Protein AF-R0FZA6-F1 (afdb_monomer_lite)

Sequence (134 aa):
MDEALTNAAAISDQRQKIEQYKLILSSVLSSNDLLQAQRLIDHILFGDVPLVVSRQLLQSFAQELGRLEPETQKEISQFTLTQIQPRVVSFEEHALAIREKLAGLYESEQEWSKAAQMLSCIDLGSGMRCVAVN

Secondary structure (DSSP, 8-state):
-HHHHHHHHH-S-HHHHHHHHHHHHHHHHHTT-HHHHHHHHHHHHHSS--HHHHHHHHHHHHHHHTTS-HHHHHHHHHHHHHHHGGGGGGSHHHHHHHHHHHHHHHHHTT-HHHHHHHHHTTS--S--------

Radius of gyration: 15.14 Å; chains: 1; bounding box: 43×35×36 Å

Organism: NCBI:txid81985

Structure (mmCIF, N/CA/C/O backbone):
data_AF-R0FZA6-F1
#
_entry.id   AF-R0FZA6-F1
#
loop_
_atom_site.group_PDB
_atom_site.id
_atom_site.type_symbol
_atom_site.label_a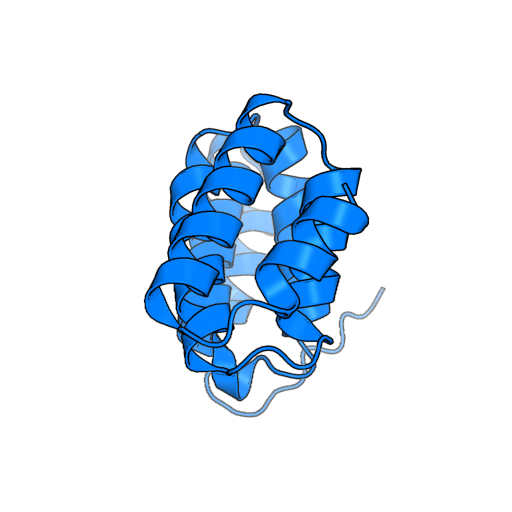tom_id
_atom_site.label_alt_id
_atom_site.label_comp_id
_atom_site.label_asym_id
_atom_site.label_entity_id
_atom_site.label_seq_id
_atom_site.pdbx_PDB_ins_code
_atom_site.Cartn_x
_atom_site.Cartn_y
_atom_site.Cartn_z
_atom_site.occupancy
_atom_site.B_iso_or_equiv
_atom_site.auth_seq_id
_atom_site.auth_comp_id
_atom_site.auth_asym_id
_atom_site.auth_atom_id
_atom_site.pdbx_PDB_model_num
ATOM 1 N N . MET A 1 1 ? 6.084 17.624 -8.734 1.00 57.47 1 MET A N 1
ATOM 2 C CA . MET A 1 1 ? 6.238 16.159 -8.583 1.00 57.47 1 MET A CA 1
ATOM 3 C C . MET A 1 1 ? 6.154 15.413 -9.904 1.00 57.47 1 MET A C 1
ATOM 5 O O . MET A 1 1 ? 6.897 14.455 -10.063 1.00 57.47 1 MET A O 1
ATOM 9 N N . ASP A 1 2 ? 5.324 15.842 -10.858 1.00 56.59 2 ASP A N 1
ATOM 10 C CA . ASP A 1 2 ? 5.205 15.208 -12.181 1.00 56.59 2 ASP A CA 1
ATOM 11 C C . ASP A 1 2 ? 6.564 15.117 -12.903 1.00 56.59 2 ASP A C 1
ATOM 13 O O . ASP A 1 2 ? 6.869 14.110 -13.531 1.00 56.59 2 ASP A O 1
ATOM 17 N N . GLU A 1 3 ? 7.443 16.104 -12.705 1.00 62.75 3 GLU A N 1
ATOM 18 C CA . GLU A 1 3 ? 8.814 16.096 -13.229 1.00 62.75 3 GLU A CA 1
ATOM 19 C C . GLU A 1 3 ? 9.704 15.022 -12.577 1.00 62.75 3 GLU A C 1
ATOM 21 O O . GLU A 1 3 ? 10.466 14.367 -13.275 1.00 62.75 3 GLU A O 1
ATOM 26 N N . ALA A 1 4 ? 9.564 14.758 -11.271 1.00 71.06 4 ALA A N 1
ATOM 27 C CA . ALA A 1 4 ? 10.320 13.709 -10.574 1.00 71.06 4 ALA A CA 1
ATOM 28 C C . ALA A 1 4 ? 9.856 12.303 -10.986 1.00 71.06 4 ALA A C 1
ATOM 30 O O . ALA A 1 4 ? 10.683 11.418 -11.193 1.00 71.06 4 ALA A O 1
ATOM 31 N N . LEU A 1 5 ? 8.543 12.119 -11.171 1.00 69.75 5 LEU A N 1
ATOM 32 C CA . LEU A 1 5 ? 7.964 10.881 -11.701 1.00 69.75 5 LEU A CA 1
ATOM 33 C C . LEU A 1 5 ? 8.378 10.657 -13.158 1.00 69.75 5 LEU A C 1
ATOM 35 O O . LEU A 1 5 ? 8.743 9.545 -13.522 1.00 69.75 5 LEU A O 1
ATOM 39 N N . THR A 1 6 ? 8.390 11.714 -13.973 1.00 69.56 6 THR A N 1
ATOM 40 C CA . THR A 1 6 ? 8.836 11.659 -15.374 1.00 69.56 6 THR A CA 1
ATOM 41 C C . THR A 1 6 ? 10.332 11.363 -15.467 1.00 69.56 6 THR A C 1
ATOM 43 O O . THR A 1 6 ? 10.750 10.551 -16.288 1.00 69.56 6 THR A O 1
ATOM 46 N N . ASN A 1 7 ? 11.141 11.962 -14.591 1.00 73.38 7 ASN A N 1
ATOM 47 C CA . ASN A 1 7 ? 12.580 11.720 -14.536 1.00 73.38 7 ASN A CA 1
ATOM 48 C C . ASN A 1 7 ? 12.870 10.280 -14.087 1.00 73.38 7 ASN A C 1
ATOM 50 O O . ASN A 1 7 ? 13.625 9.581 -14.752 1.00 73.38 7 ASN A O 1
ATOM 54 N N . ALA A 1 8 ? 12.175 9.779 -13.056 1.00 71.31 8 ALA A N 1
ATOM 55 C CA . ALA A 1 8 ? 12.246 8.374 -12.650 1.00 71.31 8 ALA A CA 1
ATOM 56 C C . ALA A 1 8 ? 11.764 7.421 -13.760 1.00 71.31 8 ALA A C 1
ATOM 58 O O . ALA A 1 8 ? 12.360 6.365 -13.976 1.00 71.31 8 ALA A O 1
ATOM 59 N N . ALA A 1 9 ? 10.721 7.793 -14.508 1.00 69.69 9 ALA A N 1
ATOM 60 C CA . ALA A 1 9 ? 10.230 7.017 -15.641 1.00 69.69 9 ALA A CA 1
ATOM 61 C C . ALA A 1 9 ? 11.257 6.924 -16.780 1.00 69.69 9 ALA A C 1
ATOM 63 O O . ALA A 1 9 ? 11.359 5.858 -17.393 1.00 69.69 9 ALA A O 1
ATOM 64 N N . ALA A 1 10 ? 12.023 7.996 -17.009 1.00 76.75 10 ALA A N 1
ATOM 65 C CA . ALA A 1 10 ? 13.069 8.098 -18.024 1.00 76.75 10 ALA A CA 1
ATOM 66 C C . ALA A 1 10 ? 14.364 7.342 -17.671 1.00 76.75 10 ALA A C 1
ATOM 68 O O . ALA A 1 10 ? 15.225 7.180 -18.536 1.00 76.75 10 ALA A O 1
ATOM 69 N N . ILE A 1 11 ? 14.514 6.858 -16.432 1.00 80.75 11 ILE A N 1
ATOM 70 C CA . ILE A 1 11 ? 15.662 6.036 -16.037 1.00 80.75 11 ILE A CA 1
ATOM 71 C C . ILE A 1 11 ? 15.601 4.691 -16.772 1.00 80.75 11 ILE A C 1
ATOM 73 O O . ILE A 1 11 ? 14.671 3.902 -16.591 1.00 80.75 11 ILE A O 1
ATOM 77 N N . SER A 1 12 ? 16.633 4.414 -17.568 1.00 74.12 12 SER A N 1
ATOM 78 C CA . SER A 1 12 ? 16.790 3.157 -18.310 1.00 74.12 12 SER A CA 1
ATOM 79 C C . SER A 1 12 ? 17.039 1.956 -17.389 1.00 74.12 12 SER 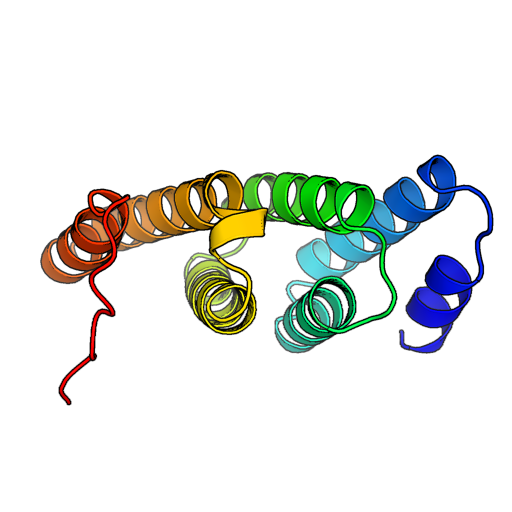A C 1
ATOM 81 O O . SER A 1 12 ? 16.643 0.835 -17.700 1.00 74.12 12 SER A O 1
ATOM 83 N N . ASP A 1 13 ? 17.706 2.186 -16.254 1.00 84.56 13 ASP A N 1
ATOM 84 C CA . ASP A 1 13 ? 18.050 1.157 -15.276 1.00 84.56 13 ASP A CA 1
ATOM 85 C C . ASP A 1 13 ? 16.892 0.883 -14.301 1.00 84.56 13 ASP A C 1
ATOM 87 O O . ASP A 1 13 ? 16.482 1.740 -13.515 1.00 84.56 13 ASP A O 1
ATOM 91 N N . GLN A 1 14 ? 16.362 -0.341 -14.326 1.00 79.12 14 GLN A N 1
ATOM 92 C CA . GLN A 1 14 ? 15.209 -0.722 -13.505 1.00 79.12 14 GLN A CA 1
ATOM 93 C C . GLN A 1 14 ? 15.485 -0.625 -12.002 1.00 79.12 14 GLN A C 1
ATOM 95 O O . GLN A 1 14 ? 14.576 -0.302 -11.237 1.00 79.12 14 GLN A O 1
ATOM 100 N N . ARG A 1 15 ? 16.718 -0.900 -11.562 1.00 82.12 15 ARG A N 1
ATOM 101 C CA . A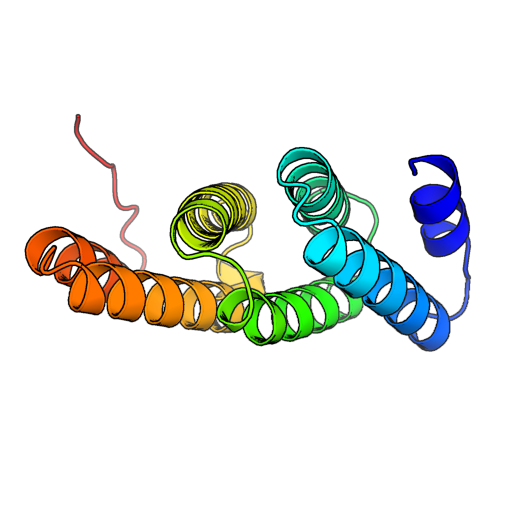RG A 1 15 ? 17.072 -0.887 -10.141 1.00 82.12 15 ARG A CA 1
ATOM 102 C C . ARG A 1 15 ? 17.090 0.543 -9.618 1.00 82.12 15 ARG A C 1
ATOM 104 O O . ARG A 1 15 ? 16.416 0.829 -8.630 1.00 82.12 15 ARG A O 1
ATOM 111 N N . GLN A 1 16 ? 17.762 1.442 -10.336 1.00 84.56 16 GLN A N 1
ATOM 112 C CA . GLN A 1 16 ? 17.767 2.869 -10.000 1.00 84.56 16 GLN A CA 1
ATOM 113 C C . GLN A 1 16 ? 16.372 3.488 -10.095 1.00 84.56 16 GLN A C 1
ATOM 115 O O . GLN A 1 16 ? 15.997 4.292 -9.242 1.00 84.56 16 GLN A O 1
ATOM 120 N N . LYS A 1 17 ? 15.579 3.075 -11.092 1.00 83.50 17 LYS A N 1
ATOM 121 C CA . LYS A 1 17 ? 14.177 3.476 -11.230 1.00 83.50 17 LYS A CA 1
ATOM 122 C C . LYS A 1 17 ? 13.382 3.117 -9.976 1.00 83.50 17 LYS A C 1
ATOM 124 O O . LYS A 1 17 ? 12.758 3.993 -9.385 1.00 83.50 17 LYS A O 1
ATOM 129 N N . ILE A 1 18 ? 13.456 1.863 -9.521 1.00 84.81 18 ILE A N 1
ATOM 130 C CA . ILE A 1 18 ? 12.789 1.413 -8.288 1.00 84.81 18 ILE A CA 1
ATOM 131 C C . ILE A 1 18 ? 13.256 2.227 -7.078 1.00 84.81 18 ILE A C 1
ATOM 133 O O . ILE A 1 18 ? 12.417 2.677 -6.304 1.00 84.81 18 ILE A O 1
ATOM 137 N N . GLU A 1 19 ? 14.565 2.423 -6.904 1.00 87.06 19 GLU A N 1
ATOM 138 C CA . GLU A 1 19 ? 15.098 3.190 -5.771 1.00 87.06 19 GLU A CA 1
ATOM 139 C C . GLU A 1 19 ? 14.582 4.632 -5.760 1.00 87.06 19 GLU A C 1
ATOM 141 O O . GLU A 1 19 ? 14.135 5.103 -4.716 1.00 87.06 19 GLU A O 1
ATOM 146 N N . GLN A 1 20 ? 14.547 5.307 -6.912 1.00 85.81 20 GLN A N 1
ATOM 147 C CA . GLN A 1 20 ? 14.001 6.662 -6.999 1.00 85.81 20 GLN A CA 1
ATOM 148 C C . GLN A 1 20 ? 12.513 6.721 -6.669 1.00 85.81 20 GLN A C 1
ATOM 150 O O . GLN A 1 20 ? 12.097 7.546 -5.858 1.00 85.81 20 GLN A O 1
ATOM 155 N N . TYR A 1 21 ? 11.702 5.814 -7.217 1.00 85.69 21 TYR A N 1
ATOM 156 C CA . TYR A 1 21 ? 10.285 5.761 -6.853 1.00 85.69 21 TYR A CA 1
ATOM 157 C C . TYR A 1 21 ? 10.081 5.443 -5.367 1.00 85.69 21 TYR A C 1
ATOM 159 O O . TYR A 1 21 ? 9.180 6.013 -4.759 1.00 85.69 21 TYR A O 1
ATOM 167 N N . LYS A 1 22 ? 10.919 4.590 -4.759 1.00 85.75 22 LYS A N 1
ATOM 168 C CA . LYS A 1 22 ? 10.878 4.327 -3.311 1.00 85.75 22 LYS A CA 1
ATOM 169 C C . LYS A 1 22 ? 11.210 5.578 -2.499 1.00 85.75 22 LYS A C 1
ATOM 171 O O . LYS A 1 22 ? 10.509 5.855 -1.535 1.00 85.75 22 LYS A O 1
ATOM 176 N N . LEU A 1 23 ? 12.216 6.355 -2.904 1.00 86.62 23 LEU A N 1
ATOM 177 C CA . LEU A 1 23 ? 12.560 7.622 -2.247 1.00 86.62 23 LEU A CA 1
ATOM 178 C C . LEU A 1 23 ? 11.417 8.638 -2.336 1.00 86.62 23 LEU A C 1
ATOM 180 O O . LEU A 1 23 ? 11.060 9.247 -1.329 1.00 86.62 23 LEU A O 1
ATOM 184 N N . ILE A 1 24 ? 10.814 8.788 -3.520 1.00 85.69 24 ILE A N 1
ATOM 185 C CA . ILE A 1 24 ? 9.656 9.670 -3.720 1.00 85.69 24 ILE A CA 1
ATOM 186 C C . ILE A 1 24 ? 8.488 9.196 -2.856 1.00 85.69 24 ILE A C 1
ATOM 188 O O . ILE A 1 24 ? 7.879 10.008 -2.168 1.00 85.69 24 ILE A O 1
ATOM 192 N N . LEU A 1 25 ? 8.206 7.892 -2.845 1.00 84.56 25 LEU A N 1
ATOM 193 C CA . LEU A 1 25 ? 7.154 7.298 -2.028 1.00 84.56 25 LEU A CA 1
ATOM 194 C C . LEU A 1 25 ? 7.385 7.581 -0.542 1.00 84.56 25 LEU A C 1
ATOM 196 O O . LEU A 1 25 ? 6.518 8.175 0.086 1.00 84.56 25 LEU A O 1
ATOM 200 N N . SER A 1 26 ? 8.556 7.267 0.011 1.00 84.50 26 SER A N 1
ATOM 201 C CA . SER A 1 26 ? 8.858 7.567 1.416 1.00 84.50 26 SER A CA 1
ATOM 202 C C . SER A 1 26 ? 8.775 9.067 1.718 1.00 84.50 26 SER A C 1
ATOM 204 O O . SER A 1 26 ? 8.273 9.444 2.775 1.00 84.50 26 SER A O 1
ATOM 206 N N . SER A 1 27 ? 9.190 9.938 0.792 1.00 85.69 27 SER A N 1
ATOM 207 C CA . SER A 1 27 ? 9.042 11.391 0.949 1.00 85.69 27 SER A CA 1
ATOM 208 C C . SER A 1 27 ? 7.576 11.830 0.973 1.00 85.69 27 SER A C 1
ATOM 210 O O . SER A 1 27 ? 7.202 12.634 1.818 1.00 85.69 27 SER A O 1
ATOM 212 N N . VAL A 1 28 ? 6.747 11.309 0.068 1.00 83.56 28 VAL A N 1
ATOM 213 C CA . VAL A 1 28 ? 5.311 11.619 -0.023 1.00 83.56 28 VAL A CA 1
ATOM 214 C C . VAL A 1 28 ? 4.570 11.139 1.221 1.00 83.56 28 VAL A C 1
ATOM 216 O O . VAL A 1 28 ? 3.768 11.877 1.789 1.00 83.56 28 VAL A O 1
ATOM 219 N N . LEU A 1 29 ? 4.885 9.925 1.669 1.00 79.25 29 LEU A N 1
ATOM 220 C CA . LEU A 1 29 ? 4.319 9.343 2.879 1.00 79.25 29 LEU A CA 1
ATOM 221 C C . LEU A 1 29 ? 4.761 10.113 4.130 1.00 79.25 29 LEU A C 1
ATOM 223 O O . LEU A 1 29 ? 3.943 10.349 5.009 1.00 79.25 29 LEU A O 1
ATOM 227 N N . SER A 1 30 ? 6.007 10.598 4.173 1.00 81.88 30 SER A N 1
ATOM 228 C CA . SER A 1 30 ? 6.494 11.470 5.257 1.00 81.88 30 SER A CA 1
ATOM 229 C C . SER A 1 30 ? 5.817 12.842 5.263 1.00 81.88 30 SER A C 1
ATOM 231 O O . SER A 1 30 ? 5.628 13.432 6.322 1.00 81.88 30 SER A O 1
ATOM 233 N N . SER A 1 31 ? 5.446 13.362 4.091 1.00 81.62 31 SER A N 1
ATOM 234 C CA . SER A 1 31 ? 4.635 14.580 3.968 1.00 81.62 31 SER A CA 1
ATOM 235 C C . SER A 1 31 ? 3.150 14.350 4.259 1.00 81.62 31 SER A C 1
ATOM 237 O O . SER A 1 31 ? 2.398 15.320 4.289 1.00 81.62 31 SER A O 1
ATOM 239 N N . ASN A 1 32 ? 2.735 13.096 4.474 1.00 75.50 32 ASN A N 1
ATOM 240 C CA . ASN A 1 32 ? 1.359 12.689 4.749 1.00 75.50 32 ASN A CA 1
ATOM 241 C C . ASN A 1 32 ? 0.352 13.198 3.691 1.00 75.50 32 ASN A C 1
ATOM 243 O O . ASN A 1 32 ? -0.815 13.459 3.987 1.00 75.50 32 ASN A O 1
ATOM 247 N N . ASP A 1 33 ? 0.818 13.352 2.445 1.00 80.81 33 ASP A N 1
ATOM 248 C CA . ASP A 1 33 ? 0.027 13.899 1.345 1.00 80.81 33 ASP A CA 1
ATOM 249 C C . ASP A 1 33 ? -0.674 12.769 0.578 1.00 80.81 33 ASP A C 1
ATOM 251 O O . ASP A 1 33 ? -0.077 12.004 -0.188 1.00 80.81 33 ASP A O 1
ATOM 255 N N . LEU A 1 34 ? -1.976 12.655 0.826 1.00 81.75 34 LEU A N 1
ATOM 256 C CA . LEU A 1 34 ? -2.832 11.597 0.295 1.00 81.75 34 LEU A CA 1
ATOM 257 C C . LEU A 1 34 ? -2.969 11.680 -1.232 1.00 81.75 34 LEU A C 1
ATOM 259 O O . LEU A 1 34 ? -2.863 10.666 -1.921 1.00 81.75 34 LEU A O 1
ATOM 263 N N . LEU A 1 35 ? -3.138 12.889 -1.774 1.00 84.06 35 LEU A N 1
ATOM 264 C CA . LEU A 1 35 ? -3.287 13.132 -3.213 1.00 84.06 35 LEU A CA 1
ATOM 265 C C . LEU A 1 35 ? -2.038 12.703 -3.985 1.00 84.06 35 LEU A C 1
ATOM 267 O O . LEU A 1 35 ? -2.127 12.065 -5.036 1.00 84.06 35 LEU A O 1
ATOM 271 N N . GLN A 1 36 ? -0.865 13.036 -3.458 1.00 82.25 36 GLN A N 1
ATOM 272 C CA . GLN A 1 36 ? 0.423 12.652 -4.027 1.00 82.25 36 GLN A CA 1
ATOM 273 C C . GLN A 1 36 ? 0.590 11.133 -4.079 1.00 82.25 36 GLN A C 1
ATOM 275 O O . GLN A 1 36 ? 0.983 10.588 -5.114 1.00 82.25 36 GLN A O 1
ATOM 280 N N . ALA A 1 37 ? 0.259 10.443 -2.985 1.00 84.00 37 ALA A N 1
ATOM 281 C CA . ALA A 1 37 ? 0.357 8.991 -2.913 1.00 84.00 37 ALA A CA 1
ATOM 282 C C . ALA A 1 37 ? -0.621 8.317 -3.892 1.00 84.00 37 ALA A C 1
ATOM 284 O O . ALA A 1 37 ? -0.231 7.387 -4.600 1.00 84.00 37 ALA A O 1
ATOM 285 N N . GLN A 1 38 ? -1.849 8.832 -4.015 1.00 86.19 38 GLN A N 1
ATOM 286 C CA . GLN A 1 38 ? -2.833 8.341 -4.987 1.00 86.19 38 GLN A CA 1
ATOM 287 C C . GLN A 1 38 ? -2.335 8.496 -6.430 1.00 86.19 38 GLN A C 1
ATOM 289 O O . GLN A 1 38 ? -2.370 7.531 -7.194 1.00 86.19 38 GLN A O 1
ATOM 294 N N . ARG A 1 39 ? -1.803 9.671 -6.799 1.00 85.12 39 ARG A N 1
ATOM 295 C CA . ARG A 1 39 ? -1.254 9.915 -8.149 1.00 85.12 39 ARG A CA 1
ATOM 296 C C . ARG A 1 39 ? -0.048 9.027 -8.452 1.00 85.12 39 ARG A C 1
ATOM 298 O O . ARG A 1 39 ? 0.104 8.565 -9.580 1.00 85.12 39 ARG A O 1
ATOM 305 N N . LEU A 1 40 ? 0.801 8.771 -7.458 1.00 83.62 40 LEU A N 1
ATOM 306 C CA . LEU A 1 40 ? 1.949 7.879 -7.600 1.00 83.62 40 LEU 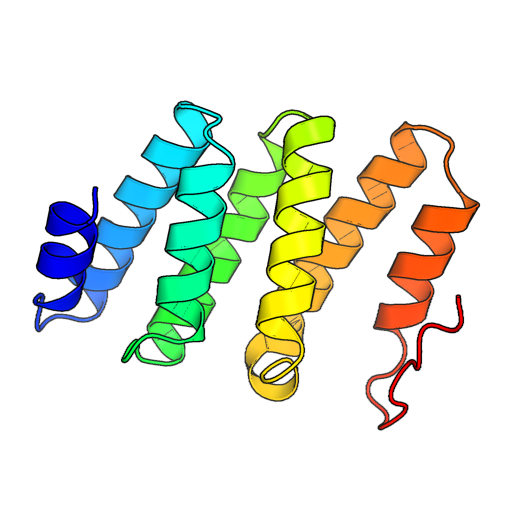A CA 1
ATOM 307 C C . LEU A 1 40 ? 1.498 6.432 -7.848 1.00 83.62 40 LEU A C 1
ATOM 309 O O . LEU A 1 40 ? 2.029 5.776 -8.740 1.00 83.62 40 LEU A O 1
ATOM 313 N N . ILE A 1 41 ? 0.485 5.954 -7.124 1.00 85.81 41 ILE A N 1
ATOM 314 C CA . ILE A 1 41 ? -0.079 4.611 -7.317 1.00 85.81 41 ILE A CA 1
ATOM 315 C C . ILE A 1 41 ? -0.766 4.470 -8.673 1.00 85.81 41 ILE A C 1
ATOM 317 O O . ILE A 1 41 ? -0.542 3.473 -9.359 1.00 85.81 41 ILE A O 1
ATOM 321 N N . ASP A 1 42 ? -1.526 5.479 -9.095 1.00 85.75 42 ASP A N 1
ATOM 322 C CA . ASP A 1 42 ? -2.124 5.527 -10.431 1.00 85.75 42 ASP A CA 1
ATOM 323 C C . ASP A 1 42 ? -1.045 5.417 -11.521 1.00 85.75 42 ASP A C 1
ATOM 325 O O . ASP A 1 42 ? -1.093 4.532 -12.377 1.00 85.75 42 ASP A O 1
ATOM 329 N N . HIS A 1 43 ? 0.024 6.209 -11.402 1.00 83.50 43 HIS A N 1
ATOM 330 C CA . HIS A 1 43 ? 1.151 6.163 -12.329 1.00 83.50 43 HIS A CA 1
ATOM 331 C C . HIS A 1 43 ? 1.867 4.800 -12.345 1.00 83.50 43 HIS A C 1
ATOM 333 O O . HIS A 1 43 ? 2.301 4.344 -13.399 1.00 83.50 43 HIS A O 1
ATOM 339 N N . ILE A 1 44 ? 1.983 4.119 -11.203 1.00 81.62 44 ILE A N 1
ATOM 340 C CA . ILE A 1 44 ? 2.638 2.803 -11.104 1.00 81.62 44 ILE A CA 1
ATOM 341 C C . ILE A 1 44 ? 1.777 1.674 -11.692 1.00 81.62 44 ILE A C 1
ATOM 343 O O . ILE A 1 44 ? 2.321 0.687 -12.200 1.00 81.62 44 ILE A O 1
ATOM 347 N N . LEU A 1 45 ? 0.450 1.785 -11.590 1.00 78.75 45 LEU A N 1
ATOM 348 C CA . LEU A 1 45 ? -0.496 0.744 -12.007 1.00 78.75 45 LEU A CA 1
ATOM 349 C C . LEU A 1 45 ? -0.961 0.895 -13.459 1.00 78.75 45 LEU A C 1
ATOM 351 O O . LEU A 1 45 ? -1.174 -0.116 -14.137 1.00 78.75 45 LEU A O 1
ATOM 355 N N . PHE A 1 46 ? -1.109 2.133 -13.933 1.00 76.88 46 PHE A N 1
ATOM 356 C CA . PHE A 1 46 ? -1.584 2.457 -15.282 1.00 76.88 46 PHE A CA 1
ATOM 357 C C . PHE A 1 46 ? -0.492 2.988 -16.207 1.00 76.88 46 PHE A C 1
ATOM 359 O O . PHE A 1 46 ? -0.678 2.967 -17.423 1.00 76.88 46 PHE A O 1
ATOM 366 N N . GLY A 1 47 ? 0.638 3.445 -15.666 1.00 69.19 47 GLY A N 1
ATOM 367 C CA . GLY A 1 47 ? 1.771 3.883 -16.474 1.00 69.19 47 GLY A CA 1
ATOM 368 C C . GLY A 1 47 ? 2.489 2.730 -17.177 1.00 69.19 47 GLY A C 1
ATOM 369 O O . GLY A 1 47 ? 2.277 1.552 -16.882 1.00 69.19 47 GLY A O 1
ATOM 370 N N . ASP A 1 48 ? 3.399 3.086 -18.086 1.00 68.31 48 ASP A N 1
ATOM 371 C CA . ASP A 1 48 ? 4.299 2.163 -18.799 1.00 68.31 48 ASP A CA 1
ATOM 372 C C . ASP A 1 48 ? 5.438 1.676 -17.873 1.00 68.31 48 ASP A C 1
ATOM 374 O O . ASP A 1 48 ? 6.635 1.820 -18.130 1.00 68.31 48 ASP A O 1
ATOM 378 N N . VAL A 1 49 ? 5.061 1.187 -16.692 1.00 74.62 49 VAL A N 1
ATOM 379 C CA . VAL A 1 49 ? 5.981 0.733 -15.654 1.00 74.62 49 VAL A CA 1
ATOM 380 C C . VAL A 1 49 ? 6.050 -0.798 -15.700 1.00 74.62 49 VAL A C 1
ATOM 382 O O . VAL A 1 49 ? 5.014 -1.465 -15.695 1.00 74.62 49 VAL A O 1
ATOM 385 N N . PRO A 1 50 ? 7.256 -1.399 -15.742 1.00 80.75 50 PRO A N 1
ATOM 386 C CA . PRO A 1 50 ? 7.395 -2.850 -15.749 1.00 80.75 50 PRO A CA 1
ATOM 387 C C . PRO A 1 50 ? 6.771 -3.482 -14.504 1.00 80.75 50 PRO A C 1
ATOM 389 O O . PRO A 1 50 ? 6.963 -2.992 -13.392 1.00 80.75 50 PRO A O 1
ATOM 392 N N . LEU A 1 51 ? 6.129 -4.641 -14.668 1.00 81.56 51 LEU A N 1
ATOM 393 C CA . LEU A 1 51 ? 5.433 -5.343 -13.582 1.00 81.56 51 LEU A CA 1
ATOM 394 C C . LEU A 1 51 ? 6.307 -5.552 -12.331 1.00 81.56 51 LEU A C 1
ATOM 396 O O . LEU A 1 51 ? 5.837 -5.415 -11.204 1.00 81.56 51 LEU A O 1
ATOM 400 N N . VAL A 1 52 ? 7.590 -5.873 -12.533 1.00 84.31 52 VAL A N 1
ATOM 401 C CA . VAL A 1 52 ? 8.567 -6.079 -11.452 1.00 84.31 52 VAL A CA 1
ATOM 402 C C . VAL A 1 52 ? 8.779 -4.818 -10.609 1.00 84.31 52 VAL A C 1
ATOM 404 O O . VAL A 1 52 ? 8.890 -4.908 -9.387 1.00 84.31 52 VAL A O 1
ATOM 407 N N . VAL A 1 53 ? 8.780 -3.646 -11.250 1.00 84.50 53 VAL A N 1
ATOM 408 C CA . VAL A 1 53 ? 8.910 -2.345 -10.589 1.00 84.50 53 VAL A CA 1
ATOM 409 C C . VAL A 1 53 ? 7.636 -2.064 -9.801 1.00 84.50 53 VAL A C 1
ATOM 411 O O . VAL A 1 53 ? 7.718 -1.782 -8.609 1.00 84.50 53 VAL A O 1
ATOM 414 N N . SER A 1 54 ? 6.462 -2.236 -10.415 1.00 85.69 54 SER A N 1
ATOM 415 C CA . SER A 1 54 ? 5.181 -2.001 -9.740 1.00 85.69 54 SER A CA 1
ATOM 416 C C . SER A 1 54 ? 4.996 -2.887 -8.506 1.00 85.69 54 SER A C 1
ATOM 418 O O . SER A 1 54 ? 4.575 -2.387 -7.466 1.00 85.69 54 SER A O 1
ATOM 420 N N . ARG A 1 55 ? 5.388 -4.170 -8.572 1.00 85.69 55 ARG A N 1
ATOM 421 C CA . ARG A 1 55 ? 5.390 -5.076 -7.406 1.00 85.69 55 ARG A CA 1
ATOM 422 C C . ARG A 1 55 ? 6.300 -4.560 -6.292 1.00 85.69 55 ARG A C 1
ATOM 424 O O . ARG A 1 55 ? 5.841 -4.328 -5.182 1.00 85.69 55 ARG A O 1
ATOM 431 N N . GLN A 1 56 ? 7.566 -4.285 -6.603 1.00 86.56 56 GLN A N 1
ATOM 432 C CA . GLN A 1 56 ? 8.524 -3.752 -5.625 1.00 86.56 56 GLN A CA 1
ATOM 433 C C . GLN A 1 56 ? 8.044 -2.458 -4.954 1.00 86.56 56 GLN A C 1
ATOM 435 O O . GLN A 1 56 ? 8.287 -2.249 -3.764 1.00 86.56 56 GLN A O 1
ATOM 440 N N . LEU A 1 57 ? 7.369 -1.588 -5.706 1.00 86.25 57 LEU A N 1
ATOM 441 C CA . LEU A 1 57 ? 6.823 -0.342 -5.178 1.00 86.25 57 LEU A CA 1
ATOM 442 C C . LEU A 1 57 ? 5.602 -0.572 -4.299 1.00 86.25 57 LEU A C 1
ATOM 444 O O . LEU A 1 57 ? 5.555 -0.017 -3.208 1.00 86.25 57 LEU A O 1
ATOM 448 N N . LEU A 1 58 ? 4.672 -1.434 -4.712 1.00 86.50 58 LEU A N 1
ATOM 449 C CA . LEU A 1 58 ? 3.538 -1.839 -3.881 1.00 86.50 58 LEU A CA 1
ATOM 450 C C . LEU A 1 58 ? 3.988 -2.514 -2.583 1.00 86.50 58 LEU A C 1
ATOM 452 O O . LEU A 1 58 ? 3.371 -2.317 -1.541 1.00 86.50 58 LEU A O 1
ATOM 456 N N . GLN A 1 59 ? 5.070 -3.290 -2.626 1.00 86.50 59 GLN A N 1
ATOM 457 C CA . GLN A 1 59 ? 5.596 -3.967 -1.447 1.00 86.50 59 GLN A CA 1
ATOM 458 C C . GLN A 1 59 ? 6.162 -2.950 -0.457 1.00 86.50 59 GLN A C 1
ATOM 460 O O . GLN A 1 59 ? 5.831 -2.983 0.728 1.00 86.50 59 GLN A O 1
ATOM 465 N N . SER A 1 60 ? 6.976 -2.009 -0.944 1.00 87.12 60 SER A N 1
ATOM 466 C CA . SER A 1 60 ? 7.467 -0.897 -0.127 1.00 87.12 60 SER A CA 1
ATOM 467 C C . SER A 1 60 ? 6.328 -0.019 0.385 1.00 87.12 60 SER A C 1
ATOM 469 O O . SER A 1 60 ? 6.336 0.352 1.553 1.00 87.12 60 SER A O 1
ATOM 471 N N . PHE A 1 61 ? 5.319 0.240 -0.443 1.00 86.81 61 PHE A N 1
ATOM 472 C CA . PHE A 1 61 ? 4.120 0.962 -0.046 1.00 86.81 61 PHE A CA 1
ATOM 473 C C . PHE A 1 61 ? 3.407 0.272 1.115 1.00 86.81 61 PHE A C 1
ATOM 475 O O . PHE A 1 61 ? 3.206 0.903 2.140 1.00 86.81 61 PHE A O 1
ATOM 482 N N . ALA A 1 62 ? 3.101 -1.025 1.018 1.00 86.00 62 ALA A N 1
ATOM 483 C CA . ALA A 1 62 ? 2.414 -1.773 2.075 1.00 86.00 62 ALA A CA 1
ATOM 484 C C . ALA A 1 62 ? 3.190 -1.797 3.411 1.00 86.00 62 ALA A C 1
ATOM 486 O O . ALA A 1 62 ? 2.584 -1.827 4.487 1.00 86.00 62 ALA A O 1
ATOM 487 N N . GLN A 1 63 ? 4.527 -1.769 3.360 1.00 85.56 63 GLN A N 1
ATOM 488 C CA . GLN A 1 63 ? 5.372 -1.646 4.554 1.00 85.56 63 GLN A CA 1
ATOM 489 C C . GLN A 1 63 ? 5.229 -0.262 5.199 1.00 85.56 63 GLN A C 1
ATOM 491 O O . GLN A 1 63 ? 4.944 -0.167 6.394 1.00 85.56 63 GLN A O 1
ATOM 496 N N . GLU A 1 6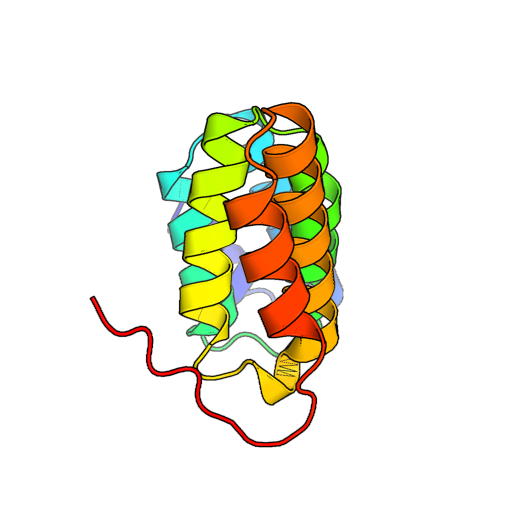4 ? 5.368 0.794 4.399 1.00 84.50 64 GLU A N 1
ATOM 497 C CA . GLU A 1 64 ? 5.292 2.185 4.856 1.00 84.50 64 GLU A CA 1
ATOM 498 C C . GLU A 1 64 ? 3.868 2.588 5.262 1.00 84.50 64 GLU A C 1
ATOM 500 O O . GLU A 1 64 ? 3.683 3.428 6.135 1.00 84.50 64 GLU A O 1
ATOM 505 N N . LEU A 1 65 ? 2.854 1.935 4.696 1.00 81.06 65 LEU A N 1
ATOM 506 C CA . LEU A 1 65 ? 1.442 2.161 4.980 1.00 81.06 65 LEU A CA 1
ATOM 507 C C . LEU A 1 65 ? 1.120 1.994 6.467 1.00 81.06 65 LEU A C 1
ATOM 509 O O . LEU A 1 65 ? 0.322 2.752 6.995 1.00 81.06 65 LEU A O 1
ATOM 513 N N . GLY A 1 66 ? 1.799 1.072 7.161 1.00 77.56 66 GLY A N 1
ATOM 514 C CA . GLY A 1 66 ? 1.635 0.895 8.610 1.00 77.56 66 GLY A CA 1
ATOM 515 C C . GLY A 1 66 ? 2.299 1.965 9.483 1.00 77.56 66 GLY A C 1
ATOM 516 O O . GLY A 1 66 ? 2.221 1.857 10.702 1.00 77.56 66 GLY A O 1
ATOM 517 N N . ARG A 1 67 ? 3.004 2.939 8.894 1.00 81.44 67 ARG A N 1
ATOM 518 C CA . ARG A 1 67 ? 3.568 4.103 9.598 1.00 81.44 67 ARG A CA 1
ATOM 519 C C . ARG A 1 67 ? 2.679 5.341 9.498 1.00 81.44 67 ARG A C 1
ATOM 521 O O . ARG A 1 67 ? 2.925 6.302 10.218 1.00 81.44 67 ARG A O 1
ATOM 528 N N . LEU A 1 68 ? 1.711 5.331 8.584 1.00 80.94 68 LEU A N 1
ATOM 529 C CA . LEU A 1 68 ? 0.809 6.450 8.341 1.00 80.94 68 LEU A CA 1
ATOM 530 C C . LEU A 1 68 ? -0.260 6.543 9.424 1.00 80.94 68 LEU A C 1
ATOM 532 O O . LEU A 1 68 ? -0.555 5.574 10.123 1.00 80.94 68 LEU A O 1
ATOM 536 N N . GLU A 1 69 ? -0.889 7.711 9.508 1.00 84.19 69 GLU A N 1
ATOM 537 C CA . GLU A 1 69 ? -2.060 7.887 10.356 1.00 84.19 69 GLU A CA 1
ATOM 538 C C . GLU A 1 69 ? -3.218 6.981 9.906 1.00 84.19 69 GLU A C 1
ATOM 540 O O . GLU A 1 69 ? -3.424 6.808 8.701 1.00 84.19 69 GLU A O 1
ATOM 545 N N . PRO A 1 70 ? -4.018 6.442 10.845 1.00 83.12 70 PRO A N 1
ATOM 546 C CA . PRO A 1 70 ? -5.109 5.512 10.553 1.00 83.12 70 PRO A CA 1
ATOM 547 C C . PRO A 1 70 ? -6.085 6.034 9.488 1.00 83.12 70 PRO A C 1
ATOM 549 O O . PRO A 1 70 ? -6.511 5.283 8.611 1.00 83.12 70 PRO A O 1
ATOM 552 N N . GLU A 1 71 ? -6.429 7.323 9.518 1.00 85.38 71 GLU A N 1
ATOM 553 C CA . GLU A 1 71 ? -7.323 7.937 8.526 1.00 85.38 71 GLU A CA 1
ATOM 554 C C . GLU A 1 71 ? -6.711 7.935 7.122 1.00 85.38 71 GLU A C 1
ATOM 556 O O . GLU A 1 71 ? -7.332 7.465 6.167 1.00 85.38 71 GLU A O 1
ATOM 561 N N . THR A 1 72 ? -5.452 8.364 7.012 1.00 85.75 72 THR A N 1
ATOM 562 C CA . THR A 1 72 ? -4.713 8.385 5.741 1.00 85.75 72 THR A CA 1
ATOM 563 C C . THR A 1 72 ? -4.510 6.971 5.207 1.00 85.75 72 THR A C 1
ATOM 565 O O . THR A 1 72 ? -4.704 6.707 4.019 1.00 85.75 72 THR A O 1
ATOM 568 N N . GLN A 1 73 ? -4.169 6.043 6.104 1.00 87.00 73 GLN A N 1
ATOM 569 C CA . GLN A 1 73 ? -3.971 4.633 5.812 1.00 87.00 73 GLN A CA 1
ATOM 570 C C . GLN A 1 73 ? -5.234 4.001 5.207 1.00 87.00 73 GLN A C 1
ATOM 572 O O . GLN A 1 73 ? -5.124 3.245 4.238 1.00 87.00 73 GLN A O 1
ATOM 577 N N . LYS A 1 74 ? -6.424 4.309 5.740 1.00 86.81 74 LYS A N 1
ATOM 578 C CA . LYS A 1 74 ? -7.707 3.798 5.223 1.00 86.81 74 LYS A CA 1
ATOM 579 C C . LYS A 1 74 ? -7.972 4.269 3.805 1.00 86.81 74 LYS A C 1
ATOM 581 O O . LYS A 1 74 ? -8.129 3.439 2.909 1.00 86.81 74 LYS A O 1
ATOM 586 N N . GLU A 1 75 ? -7.963 5.581 3.612 1.00 88.00 75 GLU A N 1
ATOM 587 C CA . GLU A 1 75 ? -8.235 6.224 2.325 1.00 88.00 75 GLU A CA 1
ATOM 588 C C . GLU A 1 75 ? -7.284 5.706 1.238 1.00 88.00 75 GLU A C 1
ATOM 590 O O . GLU A 1 75 ? -7.712 5.253 0.172 1.00 88.00 75 GLU A O 1
ATOM 595 N N . ILE A 1 76 ? -5.976 5.693 1.523 1.00 87.88 76 ILE A N 1
ATOM 596 C CA . ILE A 1 76 ? -4.974 5.282 0.539 1.00 87.88 76 ILE A CA 1
ATOM 597 C C . ILE A 1 76 ? -5.066 3.785 0.226 1.00 87.88 76 ILE A C 1
ATOM 599 O O . ILE A 1 76 ? -4.931 3.392 -0.933 1.00 87.88 76 ILE A O 1
ATOM 603 N N . SER A 1 77 ? -5.349 2.942 1.222 1.00 88.00 77 SER A N 1
ATOM 604 C CA . SER A 1 77 ? -5.522 1.499 1.028 1.00 88.00 77 SER A CA 1
ATOM 605 C C . SER A 1 77 ? -6.734 1.194 0.156 1.00 88.00 77 SER A C 1
ATOM 607 O O . SER A 1 77 ? -6.624 0.418 -0.791 1.00 88.00 77 SER A O 1
ATOM 609 N N . GLN A 1 78 ? -7.880 1.822 0.433 1.00 86.56 78 GLN A N 1
ATOM 610 C CA . GLN A 1 78 ? -9.102 1.637 -0.352 1.00 86.56 78 GLN A CA 1
ATOM 611 C C . GLN A 1 78 ? -8.920 2.105 -1.798 1.00 86.56 78 GLN A C 1
ATOM 613 O O . GLN A 1 78 ? -9.282 1.387 -2.737 1.00 86.56 78 GLN A O 1
ATOM 618 N N . PHE A 1 79 ? -8.290 3.267 -1.984 1.00 87.38 79 PHE A N 1
ATOM 619 C CA . PHE A 1 79 ? -7.942 3.765 -3.309 1.00 87.38 79 PHE A CA 1
ATOM 620 C C . PHE A 1 79 ? -7.035 2.775 -4.047 1.00 87.38 79 PHE A C 1
ATOM 622 O O . PHE A 1 79 ? -7.339 2.360 -5.164 1.00 87.38 79 PHE A O 1
ATOM 629 N N . THR A 1 80 ? -5.961 2.324 -3.397 1.00 86.81 80 THR A N 1
ATOM 630 C CA . THR A 1 80 ? -4.998 1.378 -3.978 1.00 86.81 80 THR A CA 1
ATOM 631 C C . THR A 1 80 ? -5.662 0.069 -4.383 1.00 86.81 80 THR A C 1
ATOM 633 O O . THR A 1 80 ? -5.421 -0.426 -5.480 1.00 86.81 80 THR A O 1
ATOM 636 N N . LEU A 1 81 ? -6.540 -0.482 -3.542 1.00 83.44 81 LEU A N 1
ATOM 637 C CA . LEU A 1 81 ? -7.280 -1.707 -3.851 1.00 83.44 81 LEU A CA 1
ATOM 638 C C . LEU A 1 81 ? -8.202 -1.537 -5.060 1.00 83.44 81 LEU A C 1
ATOM 640 O O . LEU A 1 81 ? -8.285 -2.447 -5.885 1.00 83.44 81 LEU A O 1
ATOM 644 N N . THR A 1 82 ? -8.835 -0.372 -5.196 1.00 85.06 82 THR A N 1
ATOM 645 C CA . THR A 1 82 ? -9.679 -0.036 -6.352 1.00 85.06 82 THR A CA 1
ATOM 646 C C . THR A 1 82 ? -8.850 0.039 -7.633 1.00 85.06 82 THR A C 1
ATOM 648 O O . THR A 1 82 ? -9.229 -0.540 -8.650 1.00 85.06 82 THR A O 1
ATOM 651 N N . GLN A 1 83 ? -7.677 0.676 -7.577 1.00 84.19 83 GLN A N 1
ATOM 652 C CA . GLN A 1 83 ? -6.776 0.776 -8.729 1.00 84.19 83 GLN A CA 1
ATOM 653 C C . GLN A 1 83 ? -6.126 -0.568 -9.092 1.00 84.19 83 GLN A C 1
ATOM 655 O O . GLN A 1 83 ? -5.905 -0.860 -10.268 1.00 84.19 83 GLN A O 1
ATOM 660 N N . ILE A 1 84 ? -5.835 -1.418 -8.102 1.00 81.62 84 ILE A N 1
ATOM 661 C CA . ILE A 1 84 ? -5.292 -2.763 -8.332 1.00 81.62 84 ILE A CA 1
ATOM 662 C C . ILE A 1 84 ? -6.363 -3.705 -8.880 1.00 81.62 84 ILE A C 1
ATOM 664 O O . ILE A 1 84 ? -6.017 -4.616 -9.623 1.00 81.62 84 ILE A O 1
ATOM 668 N N . GLN A 1 85 ? -7.647 -3.496 -8.576 1.00 73.00 85 GLN A N 1
ATOM 669 C CA . GLN A 1 85 ? -8.759 -4.364 -8.979 1.00 73.00 85 GLN A CA 1
ATOM 670 C C . GLN A 1 85 ? -8.711 -4.865 -10.443 1.00 73.00 85 GLN A C 1
ATOM 672 O O . GLN A 1 85 ? -8.780 -6.082 -10.633 1.00 73.00 85 GLN A O 1
ATOM 677 N N . PRO A 1 86 ? -8.528 -4.018 -11.481 1.00 76.44 86 PRO A N 1
ATOM 678 C CA . PRO A 1 86 ? -8.426 -4.474 -12.875 1.00 76.44 86 PRO A CA 1
ATOM 679 C C . PRO A 1 86 ? -7.209 -5.368 -13.160 1.00 76.44 86 PRO A C 1
ATOM 681 O O . PRO A 1 86 ? -7.220 -6.140 -14.116 1.00 76.44 86 PRO A O 1
ATOM 684 N N . ARG A 1 87 ? -6.154 -5.278 -12.346 1.00 70.69 87 ARG A N 1
ATOM 685 C CA . ARG A 1 87 ? -4.909 -6.051 -12.471 1.00 70.69 87 ARG A CA 1
ATOM 686 C C . ARG A 1 87 ? -4.648 -6.932 -11.248 1.00 70.69 87 ARG A C 1
ATOM 688 O O . ARG A 1 87 ? -3.507 -7.337 -11.032 1.00 70.69 87 ARG A O 1
ATOM 695 N N . VAL A 1 88 ? -5.679 -7.248 -10.460 1.00 70.06 88 VAL A N 1
ATOM 696 C CA . VAL A 1 88 ? -5.505 -7.898 -9.153 1.00 70.06 88 VAL A CA 1
ATOM 697 C C . VAL A 1 88 ? -4.819 -9.254 -9.284 1.00 70.06 88 VAL A C 1
ATOM 699 O O . VAL A 1 88 ? -3.950 -9.555 -8.483 1.00 70.06 88 VAL A O 1
ATOM 702 N N . VAL A 1 89 ? -5.077 -9.983 -10.375 1.00 72.94 89 VAL A N 1
ATOM 703 C CA . VAL A 1 89 ? -4.421 -11.262 -10.712 1.00 72.94 89 VAL A CA 1
ATOM 704 C C . VAL A 1 89 ? -2.890 -11.141 -10.741 1.00 72.94 89 VAL A C 1
ATOM 706 O O . VAL A 1 89 ? -2.160 -12.057 -10.378 1.00 72.94 89 VAL A O 1
ATOM 709 N N . SER A 1 90 ? -2.367 -9.985 -11.148 1.00 78.44 90 SER A N 1
ATOM 710 C CA . SER A 1 90 ? -0.924 -9.746 -11.219 1.00 78.44 90 SER A CA 1
ATOM 711 C C . SER A 1 90 ? -0.314 -9.273 -9.898 1.00 78.44 90 SER A C 1
ATOM 713 O O . SER A 1 90 ? 0.910 -9.355 -9.742 1.00 78.44 90 SER A O 1
ATOM 715 N N . PHE A 1 91 ? -1.132 -8.765 -8.973 1.00 79.50 91 PHE A N 1
ATOM 716 C CA . PHE A 1 91 ? -0.718 -8.116 -7.724 1.00 79.50 91 PHE A CA 1
ATOM 717 C C . PHE A 1 91 ? -1.441 -8.691 -6.495 1.00 79.50 91 PHE A C 1
ATOM 719 O O . PHE A 1 91 ? -1.552 -8.013 -5.476 1.00 79.50 91 PHE A O 1
ATOM 726 N N . GLU A 1 92 ? -1.918 -9.934 -6.581 1.00 80.25 92 GLU A N 1
ATOM 727 C CA . GLU A 1 92 ? -2.782 -10.572 -5.579 1.00 80.25 92 GLU A CA 1
ATOM 728 C C . GLU A 1 92 ? -2.156 -10.544 -4.183 1.00 80.25 92 GLU A C 1
ATOM 730 O O . GLU A 1 92 ? -2.770 -10.058 -3.240 1.00 80.25 92 GLU A O 1
ATOM 735 N N . GLU A 1 93 ? -0.886 -10.939 -4.079 1.00 81.75 93 GLU A N 1
ATOM 736 C CA . GLU A 1 93 ? -0.117 -10.932 -2.828 1.00 81.75 93 GLU A CA 1
ATOM 737 C C . GLU A 1 93 ? -0.013 -9.530 -2.196 1.00 81.75 93 GLU A C 1
ATOM 739 O O . GLU A 1 93 ? -0.045 -9.373 -0.979 1.00 81.75 93 GLU A O 1
ATOM 744 N N . HIS A 1 94 ? 0.068 -8.484 -3.020 1.00 83.69 94 HIS A N 1
ATOM 745 C CA . HIS A 1 94 ? 0.219 -7.112 -2.533 1.00 83.69 94 HIS A CA 1
ATOM 746 C C . HIS A 1 94 ? -1.134 -6.534 -2.109 1.00 83.69 94 HIS A C 1
ATOM 748 O O . HIS A 1 94 ? -1.233 -5.869 -1.080 1.00 83.69 94 HIS A O 1
ATOM 754 N N . ALA A 1 95 ? -2.189 -6.823 -2.875 1.00 83.25 95 ALA A N 1
ATOM 755 C CA . ALA A 1 95 ? -3.558 -6.480 -2.507 1.00 83.25 95 ALA A CA 1
ATOM 756 C C . ALA A 1 95 ? -3.973 -7.173 -1.202 1.00 83.25 95 ALA A C 1
ATOM 758 O O . ALA A 1 95 ? -4.615 -6.553 -0.355 1.00 83.25 95 ALA A O 1
ATOM 759 N N . LEU A 1 96 ? -3.569 -8.434 -1.032 1.00 83.06 96 LEU A N 1
ATOM 760 C CA . LEU A 1 96 ? -3.747 -9.212 0.186 1.00 83.06 96 LEU A CA 1
ATOM 761 C C . LEU A 1 96 ? -3.108 -8.509 1.389 1.00 83.06 96 LEU A C 1
ATOM 763 O O . LEU A 1 96 ? -3.819 -8.152 2.326 1.00 83.06 96 LEU A O 1
ATOM 767 N N . ALA A 1 97 ? -1.811 -8.202 1.308 1.00 84.94 97 ALA A N 1
ATOM 768 C CA . ALA A 1 97 ? -1.085 -7.542 2.392 1.00 84.94 97 ALA A CA 1
ATOM 769 C C . ALA A 1 97 ? -1.701 -6.183 2.790 1.00 84.94 97 ALA A C 1
ATOM 771 O O . ALA A 1 97 ? -1.780 -5.848 3.974 1.00 84.94 97 ALA A O 1
ATOM 772 N N . ILE A 1 98 ? -2.171 -5.397 1.812 1.00 86.56 98 ILE A N 1
ATOM 773 C CA . ILE A 1 98 ? -2.850 -4.114 2.068 1.00 86.56 98 ILE A CA 1
ATOM 774 C C . ILE A 1 98 ? -4.207 -4.340 2.748 1.00 86.56 98 ILE A C 1
ATOM 776 O O . ILE A 1 98 ? -4.545 -3.622 3.689 1.00 86.56 98 ILE A O 1
ATOM 780 N N . ARG A 1 99 ? -4.985 -5.341 2.316 1.00 85.81 99 ARG A N 1
ATOM 781 C CA . ARG A 1 99 ? -6.268 -5.679 2.954 1.00 85.81 99 ARG A CA 1
ATOM 782 C C . ARG A 1 99 ? -6.093 -6.167 4.384 1.00 85.81 99 ARG A C 1
ATOM 784 O O . ARG A 1 99 ? -6.873 -5.754 5.233 1.00 85.81 99 ARG A O 1
ATOM 791 N N . GLU A 1 100 ? -5.088 -6.991 4.664 1.00 85.62 100 GLU A N 1
ATOM 792 C CA . GLU A 1 100 ? -4.789 -7.440 6.029 1.00 85.62 100 GLU A CA 1
ATOM 793 C C . GLU A 1 100 ? -4.455 -6.252 6.941 1.00 85.62 100 GLU A C 1
ATOM 795 O O . GLU A 1 100 ? -5.020 -6.118 8.027 1.00 85.62 100 GLU A O 1
ATOM 800 N N . LYS A 1 101 ? -3.608 -5.327 6.467 1.00 86.19 101 LYS A N 1
ATOM 801 C CA . LYS A 1 101 ? -3.291 -4.073 7.174 1.00 86.19 101 LYS A CA 1
ATOM 802 C C . LYS A 1 101 ? -4.535 -3.224 7.434 1.00 86.19 101 LYS A C 1
ATOM 804 O O . LYS A 1 101 ? -4.698 -2.698 8.532 1.00 86.19 101 LYS A O 1
ATOM 809 N N . LEU A 1 102 ? -5.400 -3.082 6.431 1.00 86.19 102 LEU A N 1
ATOM 810 C CA . LEU A 1 102 ? -6.654 -2.338 6.543 1.00 86.19 102 LEU A CA 1
ATOM 811 C C . LEU A 1 102 ? -7.618 -3.008 7.538 1.00 86.19 102 LEU A C 1
ATOM 813 O O . LEU A 1 102 ? -8.231 -2.323 8.352 1.00 86.19 102 LEU A O 1
ATOM 817 N N . ALA A 1 103 ? -7.730 -4.337 7.505 1.00 87.50 103 ALA A N 1
ATOM 818 C CA . ALA A 1 103 ? -8.571 -5.097 8.421 1.00 87.50 103 ALA A CA 1
ATOM 819 C C . ALA A 1 103 ? -8.100 -4.954 9.874 1.00 87.50 103 ALA A C 1
ATOM 821 O O . ALA A 1 103 ? -8.920 -4.650 10.735 1.00 87.50 103 ALA A O 1
ATOM 822 N N . GLY A 1 104 ? -6.793 -5.076 10.139 1.00 87.00 104 GLY A N 1
ATOM 823 C CA . GLY A 1 104 ? -6.231 -4.860 11.479 1.00 87.00 104 GLY A CA 1
ATOM 824 C C . GLY A 1 104 ? -6.427 -3.430 11.997 1.00 87.00 104 GLY A C 1
ATOM 825 O O . GLY A 1 104 ? -6.575 -3.205 13.199 1.00 87.00 104 GLY A O 1
ATOM 826 N N . LEU A 1 105 ? -6.497 -2.454 11.089 1.00 88.12 105 LEU A N 1
ATOM 827 C CA . LEU A 1 105 ? -6.828 -1.083 11.454 1.00 88.12 105 LEU A CA 1
ATOM 828 C C . LEU A 1 105 ? -8.303 -0.932 11.855 1.00 88.12 105 LEU A C 1
ATOM 830 O O . LEU A 1 105 ? -8.585 -0.369 12.908 1.00 88.12 105 LEU A O 1
ATOM 834 N N . TYR A 1 106 ? -9.235 -1.483 11.068 1.00 87.69 106 TYR A N 1
ATOM 835 C CA . TYR A 1 106 ? -10.655 -1.517 11.444 1.00 87.69 106 TYR A CA 1
ATOM 836 C C . TYR A 1 106 ? -10.882 -2.279 12.752 1.00 87.69 106 TYR A C 1
ATOM 838 O O . TYR A 1 106 ? -11.717 -1.879 13.556 1.00 87.69 106 TYR A O 1
ATOM 846 N N . GLU A 1 107 ? -10.116 -3.343 12.990 1.00 87.75 107 GLU A N 1
ATOM 847 C CA . GLU A 1 107 ? -10.128 -4.085 14.249 1.00 87.75 107 GLU A CA 1
ATOM 848 C C . GLU A 1 107 ? -9.743 -3.190 15.437 1.00 87.75 107 GLU A C 1
ATOM 850 O O . GLU A 1 107 ? -10.450 -3.142 16.445 1.00 87.75 107 GLU A O 1
ATOM 855 N N . SER A 1 108 ? -8.673 -2.405 15.280 1.00 86.50 108 SER A N 1
ATOM 856 C CA . SER A 1 108 ? -8.206 -1.450 16.295 1.00 86.50 108 SER A CA 1
ATOM 857 C C . SER A 1 108 ? -9.237 -0.352 16.587 1.00 86.50 108 SER A C 1
ATOM 859 O O . SER A 1 108 ? -9.321 0.141 17.711 1.00 86.50 108 SER A O 1
ATOM 861 N N . GLU A 1 109 ? -10.057 0.005 15.597 1.00 86.38 109 GLU A N 1
ATOM 862 C CA . GLU A 1 109 ? -11.166 0.958 15.727 1.00 86.38 109 GLU A CA 1
ATOM 863 C C . GLU A 1 109 ? -12.485 0.326 16.203 1.00 86.38 109 GLU A C 1
ATOM 865 O O . GLU A 1 109 ? -13.500 1.016 16.273 1.00 86.38 109 GLU A O 1
ATOM 870 N N . GLN A 1 110 ? -12.488 -0.964 16.564 1.00 87.50 110 GLN A N 1
ATOM 871 C CA . GLN A 1 110 ? -13.676 -1.732 16.973 1.00 87.50 110 GLN A CA 1
ATOM 872 C C . GLN A 1 110 ? -14.733 -1.901 15.862 1.00 87.50 110 GLN A C 1
ATOM 874 O O . GLN A 1 110 ? -15.880 -2.265 16.124 1.00 87.50 110 GLN A O 1
ATOM 879 N N . GLU A 1 111 ? -14.341 -1.711 14.604 1.00 86.75 111 GLU A N 1
ATOM 880 C CA . GLU A 1 111 ? -15.165 -1.891 13.405 1.00 86.75 111 GLU A CA 1
ATOM 881 C C . GLU A 1 111 ? -15.029 -3.325 12.858 1.00 86.75 111 GLU A C 1
ATOM 883 O O . GLU A 1 111 ? -14.686 -3.563 11.695 1.00 86.75 111 GLU A O 1
ATOM 888 N N . TRP A 1 112 ? -15.327 -4.312 13.706 1.00 86.12 112 TRP A N 1
ATOM 889 C CA . TRP A 1 112 ? -15.166 -5.747 13.418 1.00 86.12 112 TRP A CA 1
ATOM 890 C C . TRP A 1 112 ? -15.894 -6.197 12.146 1.00 86.12 112 TRP A C 1
ATOM 892 O O . TRP A 1 112 ? -15.387 -7.025 11.392 1.00 86.12 112 TRP A O 1
ATOM 902 N N . SER A 1 113 ? -17.063 -5.613 11.868 1.00 86.06 113 SER A N 1
ATOM 903 C CA . SER A 1 113 ? -17.852 -5.906 10.667 1.00 86.06 113 SER A CA 1
ATOM 904 C C . SER A 1 113 ? -17.109 -5.531 9.382 1.00 86.06 113 SER A C 1
ATOM 906 O O . SER A 1 113 ? -17.103 -6.302 8.422 1.00 86.06 113 SER A O 1
ATOM 908 N N . LYS A 1 114 ? -16.449 -4.365 9.361 1.00 82.88 114 LYS A N 1
ATOM 909 C CA . LYS A 1 114 ? -15.657 -3.917 8.207 1.00 82.88 114 LYS A CA 1
ATOM 910 C C . LYS A 1 114 ? -14.371 -4.725 8.084 1.00 82.88 114 LYS A C 1
ATOM 912 O O . LYS A 1 114 ? -14.030 -5.136 6.978 1.00 82.88 114 LYS A O 1
ATOM 917 N N . ALA A 1 115 ? -13.703 -5.020 9.200 1.00 84.31 115 ALA A N 1
ATOM 918 C CA . ALA A 1 115 ? -12.527 -5.890 9.213 1.00 84.31 115 ALA A CA 1
ATOM 919 C C . ALA A 1 115 ? -12.843 -7.274 8.614 1.00 84.31 115 ALA A C 1
ATOM 921 O O . ALA A 1 115 ? -12.170 -7.721 7.684 1.00 84.31 115 ALA A O 1
ATOM 922 N N . ALA A 1 116 ? -13.929 -7.905 9.070 1.00 83.75 116 ALA A N 1
ATOM 923 C CA . ALA A 1 116 ? -14.388 -9.194 8.561 1.00 83.75 116 ALA A CA 1
ATOM 924 C C . ALA A 1 116 ? -14.759 -9.137 7.072 1.00 83.75 116 ALA A C 1
ATOM 926 O O . ALA A 1 116 ? -14.428 -10.058 6.331 1.00 83.75 116 ALA A O 1
ATOM 927 N N . GLN A 1 117 ? -15.385 -8.053 6.599 1.00 81.69 117 GLN A N 1
ATOM 928 C CA . GLN A 1 117 ? -15.684 -7.874 5.175 1.00 81.69 117 GLN A CA 1
ATOM 929 C C . GLN A 1 117 ? -14.406 -7.804 4.323 1.00 81.69 117 GLN A C 1
ATOM 931 O O . GLN A 1 117 ? -14.337 -8.420 3.257 1.00 81.69 117 GLN A O 1
ATOM 936 N N . MET A 1 118 ? -13.376 -7.099 4.800 1.00 81.38 118 MET A N 1
ATOM 937 C CA . MET A 1 118 ? -12.097 -6.980 4.092 1.00 81.38 118 MET A CA 1
ATOM 938 C C . MET A 1 118 ? -11.351 -8.319 4.027 1.00 81.38 118 MET A C 1
ATOM 940 O O . MET A 1 118 ? -10.832 -8.670 2.966 1.00 81.38 118 MET A O 1
ATOM 944 N N . LEU A 1 119 ? -11.365 -9.094 5.117 1.00 76.81 119 LEU A N 1
ATOM 945 C CA . LEU A 1 119 ? -10.789 -10.445 5.180 1.00 76.81 119 LEU A CA 1
ATOM 946 C C . LEU A 1 119 ? -11.617 -11.479 4.400 1.00 76.81 119 LEU A C 1
ATOM 948 O O . LEU A 1 119 ? -11.065 -12.366 3.761 1.00 76.81 119 LEU A O 1
ATOM 952 N N . SER A 1 120 ? -12.941 -11.344 4.353 1.00 73.81 120 SER A N 1
ATOM 953 C CA . SER A 1 120 ? -13.789 -12.229 3.545 1.00 73.81 120 SER A CA 1
ATOM 954 C C . SER A 1 120 ? -13.545 -12.057 2.040 1.00 73.81 120 SER A C 1
ATOM 956 O O . SER A 1 120 ? -13.811 -12.974 1.268 1.00 73.81 120 SER A O 1
ATOM 958 N N . CYS A 1 121 ? -13.030 -10.900 1.617 1.00 61.72 121 CYS A N 1
ATOM 959 C CA . CYS A 1 121 ? -12.633 -10.621 0.234 1.00 61.72 121 CYS A CA 1
ATOM 960 C C . CYS A 1 121 ? -11.262 -11.218 -0.140 1.00 61.72 121 CYS A C 1
ATOM 962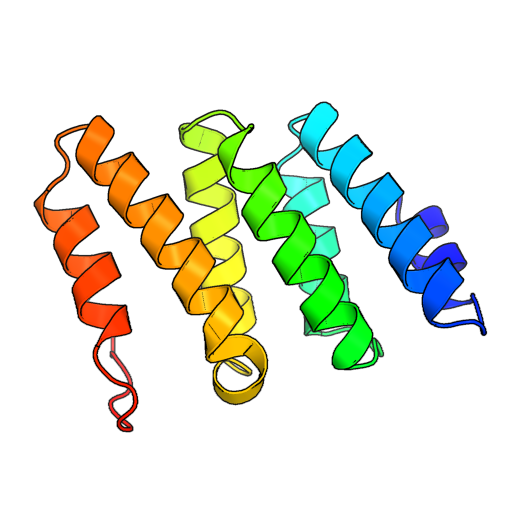 O O . CYS A 1 121 ? -10.899 -11.227 -1.316 1.00 61.72 121 CYS A O 1
ATOM 964 N N . ILE A 1 122 ? -10.482 -11.662 0.848 1.00 63.75 122 ILE A N 1
ATOM 965 C CA . ILE A 1 122 ? -9.144 -12.244 0.680 1.00 63.75 122 ILE A CA 1
ATOM 966 C C . ILE A 1 122 ? -9.217 -13.741 0.343 1.00 63.75 122 ILE A C 1
ATOM 968 O O . ILE A 1 122 ? -8.410 -14.225 -0.444 1.00 63.75 122 ILE A O 1
ATOM 972 N N . ASP A 1 123 ? -10.199 -14.455 0.894 1.00 49.69 123 ASP A N 1
ATOM 973 C CA . ASP A 1 123 ? -10.280 -15.924 0.836 1.00 49.69 123 ASP A CA 1
ATOM 974 C C . ASP A 1 123 ? -10.641 -16.483 -0.559 1.00 49.69 123 ASP A C 1
ATOM 976 O O . ASP A 1 123 ? -10.457 -17.662 -0.853 1.00 49.69 123 ASP A O 1
ATOM 980 N N . LEU A 1 124 ? -11.115 -15.641 -1.480 1.00 46.94 124 LEU A N 1
ATOM 981 C CA . LEU A 1 124 ? -11.593 -16.081 -2.790 1.00 46.94 124 LEU A CA 1
ATOM 982 C C . LEU A 1 124 ? -10.538 -15.903 -3.888 1.00 46.94 124 LEU A C 1
ATOM 984 O O . LEU A 1 124 ? -10.740 -15.160 -4.848 1.00 46.94 124 LEU A O 1
ATOM 988 N N . GLY A 1 125 ? -9.486 -16.722 -3.837 1.00 43.50 125 GLY A N 1
ATOM 989 C CA . GLY A 1 125 ? -8.662 -17.091 -5.004 1.00 43.50 125 GLY A CA 1
ATOM 990 C C . GLY A 1 125 ? -9.435 -17.859 -6.097 1.00 43.50 125 GLY A C 1
ATOM 991 O O . GLY A 1 125 ? -8.856 -18.612 -6.874 1.00 43.50 125 GLY A O 1
ATOM 992 N N . SER A 1 126 ? -10.762 -17.716 -6.165 1.00 39.97 126 SER A N 1
ATOM 993 C CA . SER A 1 126 ? -11.627 -18.394 -7.125 1.00 39.97 126 SER A CA 1
ATOM 994 C C . SER A 1 126 ? -12.707 -17.441 -7.624 1.00 39.97 126 SER A C 1
ATOM 996 O O . SER A 1 126 ? -13.791 -17.359 -7.057 1.00 39.97 126 SER A O 1
ATOM 998 N N . GLY A 1 127 ? -12.397 -16.688 -8.681 1.00 42.69 127 GLY A N 1
ATOM 999 C CA . GLY A 1 127 ? -13.340 -16.321 -9.749 1.00 42.69 127 GLY A CA 1
ATOM 1000 C C . GLY A 1 127 ? -14.657 -15.599 -9.415 1.00 42.69 127 GLY A C 1
ATOM 1001 O O . GLY A 1 127 ? -15.454 -15.386 -10.331 1.00 42.69 127 GLY A O 1
ATOM 1002 N N . MET A 1 128 ? -14.925 -15.199 -8.174 1.00 42.09 128 MET A N 1
ATOM 1003 C CA . MET A 1 128 ? -16.147 -14.493 -7.803 1.00 42.09 128 MET A CA 1
ATOM 1004 C C . MET A 1 128 ? -15.872 -13.002 -7.690 1.00 42.09 128 MET A C 1
ATOM 1006 O O . MET A 1 128 ? -15.422 -12.479 -6.677 1.00 42.09 128 MET A O 1
ATOM 1010 N N . ARG A 1 129 ? -16.185 -12.322 -8.795 1.00 44.88 129 ARG A N 1
ATOM 1011 C CA . ARG A 1 129 ? -16.499 -10.896 -8.848 1.00 44.88 129 ARG A CA 1
ATOM 1012 C C . ARG A 1 129 ? -17.388 -10.532 -7.649 1.00 44.88 129 ARG A C 1
ATOM 1014 O O . ARG A 1 129 ? -18.564 -10.886 -7.620 1.00 44.88 129 ARG A O 1
ATOM 1021 N N . CYS A 1 130 ? -16.831 -9.857 -6.651 1.00 42.41 130 CYS A N 1
ATOM 1022 C CA . CYS A 1 130 ? -17.643 -9.262 -5.602 1.00 42.41 130 CYS A CA 1
ATOM 1023 C C . CYS A 1 130 ? -18.314 -8.034 -6.224 1.00 42.41 130 CYS A C 1
ATOM 1025 O O . CYS A 1 130 ? -17.695 -6.985 -6.394 1.00 42.41 130 CYS A O 1
ATOM 1027 N N . VAL A 1 131 ? -19.557 -8.204 -6.676 1.00 43.56 131 VAL A N 1
ATOM 1028 C CA . VAL A 1 131 ? -20.443 -7.083 -6.976 1.00 43.56 131 VAL A CA 1
ATOM 1029 C C . VAL A 1 131 ? -20.810 -6.513 -5.615 1.00 43.56 131 VAL A C 1
ATOM 1031 O O . VAL A 1 131 ? -21.640 -7.086 -4.912 1.00 43.56 131 VAL A O 1
ATOM 1034 N N . ALA A 1 132 ? -20.140 -5.438 -5.208 1.00 38.72 132 ALA A N 1
ATOM 1035 C CA . ALA A 1 132 ? -20.603 -4.647 -4.083 1.00 38.72 132 ALA A CA 1
ATOM 1036 C C . ALA A 1 132 ? -21.987 -4.102 -4.464 1.00 38.72 132 ALA A C 1
ATOM 1038 O O . ALA A 1 132 ? -22.110 -3.229 -5.322 1.00 38.72 132 ALA A O 1
ATOM 1039 N N . VAL A 1 133 ? -23.037 -4.695 -3.898 1.00 38.38 133 VAL A N 1
ATOM 1040 C CA . VAL A 1 133 ? -24.364 -4.090 -3.891 1.00 38.38 133 VAL A CA 1
ATOM 1041 C C . VAL A 1 133 ? -24.397 -3.085 -2.748 1.00 38.38 133 VAL A C 1
ATOM 1043 O O . VAL A 1 133 ? -24.278 -3.470 -1.586 1.00 38.38 133 VAL A O 1
ATOM 1046 N N . ASN A 1 134 ? -24.648 -1.842 -3.165 1.00 34.81 134 ASN A N 1
ATOM 1047 C CA . ASN A 1 134 ? -25.155 -0.677 -2.442 1.00 34.81 134 ASN A CA 1
ATOM 1048 C C . ASN A 1 134 ? -24.139 0.373 -1.987 1.00 34.81 134 ASN A C 1
ATOM 1050 O O . ASN A 1 134 ? -23.679 0.309 -0.827 1.00 34.81 134 ASN A O 1
#

Foldseek 3Di:
DVVLLVVLVPDPDLVVSLVSLLVQLLVCQVVLPLVSLLVSLLCLLVNPHDLVSSQSNLVSNLVSLLVHDLVSSQSNLVSNLVSCVVVCVSNVVSNLSSLQSNLVSCVVVVVNVVSVVSVVVNPPPDDDDPPPDD

InterPro domains:
  IPR040134 26S Proteasome non-ATPase regulatory subunit 12/COP9 signalosome complex subunit 4 [PTHR10855] (2-128)
  IPR054559 PSMD12/CSN4-like, N-terminal [PF22241] (12-125)

pLDDT: mean 77.99, std 12.92, range [34.81, 88.12]